Protein AF-A0A1D6MQG4-F1 (afdb_monomer)

Solvent-accessible surface area (backbone atoms only — not comparable to full-atom values): 6844 Å² total; per-residue (Å²): 130,86,58,78,70,62,53,57,69,69,66,47,75,76,77,56,95,82,63,64,70,87,74,54,88,81,82,81,77,82,77,71,82,79,61,91,80,64,80,46,52,72,58,50,50,52,54,46,65,74,42,63,97,51,94,69,81,71,84,83,71,88,52,53,68,60,53,53,51,51,51,52,50,52,57,67,65,35,89,83,40,86,60,55,86,73,52,54,67,74,58,52,51,51,53,52,56,52,68,73,73,112

pLDDT: mean 77.66, std 13.7, range [42.97, 95.5]

Mean predicted aligned error: 11.28 Å

Foldseek 3Di:
DPPPVVVVVVPPDPPPPPDDPVPDDDDDDPQQDDDPVPLCVVVSVVQCVVCPPPPDHDDDDPPSVVSVVVVVLCQQPPPPNPCVVVDDPVVVVVSVVVVVVD

Sequence (102 aa):
MASKKYKIAYSKKRSRWAENIFKWEHTIQTGVPIDLREFNTSYLVLQAMAMWGNDRQMKFVGDAKIVRRNFVIDLLSYEDNSCRYAIPANIQQRLIDIAKKD

Organism: Zea mays (NCBI:txid4577)

Radius of gyration: 18.56 Å; Cα contacts (8 Å, |Δi|>4): 27; chains: 1; bounding box: 38×36×48 Å

Secondary structure (DSSP, 8-state):
---HHHHHHHHS----TT--GGGS---PPTT----TTSSSHHHHHHHHHHTTT--PPP-----HHHHHHHHHHHHHH-TT-TTGGGS-HHHHHHHHHHHTT-

Structure (mmCIF, N/CA/C/O backbone):
data_AF-A0A1D6MQG4-F1
#
_entry.id   AF-A0A1D6MQG4-F1
#
loop_
_atom_site.group_PDB
_atom_site.id
_atom_site.type_symbol
_atom_site.label_atom_id
_atom_site.label_alt_id
_atom_site.label_comp_id
_atom_site.label_asym_id
_atom_site.label_entity_id
_atom_site.label_seq_id
_atom_site.pdbx_PDB_ins_code
_atom_site.Cartn_x
_atom_site.Cartn_y
_atom_site.Cartn_z
_atom_site.occupancy
_atom_site.B_iso_or_equiv
_atom_site.auth_seq_id
_atom_site.auth_comp_id
_atom_site.auth_asym_id
_atom_site.auth_atom_id
_atom_site.pdbx_PDB_model_num
ATOM 1 N N . MET A 1 1 ? -18.394 -12.657 -4.039 1.00 42.97 1 MET A N 1
ATOM 2 C CA . MET A 1 1 ? -18.365 -12.717 -5.521 1.00 42.97 1 MET A CA 1
ATOM 3 C C . MET A 1 1 ? -17.056 -12.107 -5.996 1.00 42.97 1 MET A C 1
ATOM 5 O O . MET A 1 1 ? -16.803 -10.958 -5.669 1.00 42.97 1 MET A O 1
ATOM 9 N N . ALA A 1 2 ? -16.201 -12.852 -6.702 1.00 45.97 2 ALA A N 1
ATOM 10 C CA . ALA A 1 2 ? -14.940 -12.299 -7.201 1.00 45.97 2 ALA A CA 1
ATOM 11 C C . ALA A 1 2 ? -15.219 -11.193 -8.236 1.00 45.97 2 ALA A C 1
ATOM 13 O O . ALA A 1 2 ? -15.938 -11.423 -9.211 1.00 45.97 2 ALA A O 1
ATOM 14 N N . SER A 1 3 ? -14.677 -9.994 -8.000 1.00 50.06 3 SER A N 1
ATOM 15 C CA . SER A 1 3 ? -14.819 -8.828 -8.881 1.00 50.06 3 SER A CA 1
ATOM 16 C C . SER A 1 3 ? -14.467 -9.170 -10.339 1.00 50.06 3 SER A C 1
ATOM 18 O O . SER A 1 3 ? -13.533 -9.927 -10.615 1.00 50.06 3 SER A O 1
ATOM 20 N N . LYS A 1 4 ? -15.219 -8.594 -11.288 1.00 48.00 4 LYS A N 1
ATOM 21 C CA . LYS A 1 4 ? -15.145 -8.824 -12.749 1.00 48.00 4 LYS A CA 1
ATOM 22 C C . LYS A 1 4 ? -13.715 -8.728 -13.312 1.00 48.00 4 LYS A C 1
ATOM 24 O O . LYS A 1 4 ? -13.401 -9.396 -14.293 1.00 48.00 4 LYS A O 1
ATOM 29 N N . LYS A 1 5 ? -12.844 -7.952 -12.657 1.00 49.25 5 LYS A N 1
ATOM 30 C CA . LYS A 1 5 ? -11.426 -7.777 -13.012 1.00 49.25 5 LYS A CA 1
ATOM 31 C C . LYS A 1 5 ? -10.593 -9.049 -12.797 1.00 49.25 5 LYS A C 1
ATOM 33 O O . LYS A 1 5 ? -9.775 -9.383 -13.648 1.00 49.25 5 LYS A O 1
ATOM 38 N N . TYR A 1 6 ? -10.857 -9.813 -11.735 1.00 45.66 6 TYR A N 1
ATOM 39 C CA . TYR A 1 6 ? -10.122 -11.050 -11.433 1.00 45.66 6 TYR A CA 1
ATOM 40 C C . TYR A 1 6 ? -10.409 -12.170 -12.444 1.00 45.66 6 TYR A C 1
ATOM 42 O O . TYR A 1 6 ? -9.525 -12.962 -12.768 1.00 45.66 6 TYR A O 1
ATOM 50 N N . LYS A 1 7 ? -11.627 -12.208 -13.007 1.00 47.97 7 LYS A N 1
ATOM 51 C CA . LYS A 1 7 ? -12.004 -13.186 -14.042 1.00 47.97 7 LYS A CA 1
ATOM 52 C C . LYS A 1 7 ? -11.229 -13.005 -15.349 1.00 47.97 7 LYS A C 1
ATOM 54 O O . LYS A 1 7 ? -10.955 -14.004 -15.998 1.00 47.97 7 LYS A O 1
ATOM 59 N N . ILE A 1 8 ? -10.857 -11.775 -15.715 1.00 53.22 8 ILE A N 1
ATOM 60 C CA . ILE A 1 8 ? -10.137 -11.485 -16.969 1.00 53.22 8 ILE A CA 1
ATOM 61 C C . ILE A 1 8 ? -8.707 -12.040 -16.926 1.00 53.22 8 ILE A C 1
ATOM 63 O O . ILE A 1 8 ? -8.222 -12.566 -17.925 1.00 53.22 8 ILE A O 1
ATOM 67 N N . ALA A 1 9 ? -8.040 -11.970 -15.771 1.00 52.22 9 ALA A N 1
AT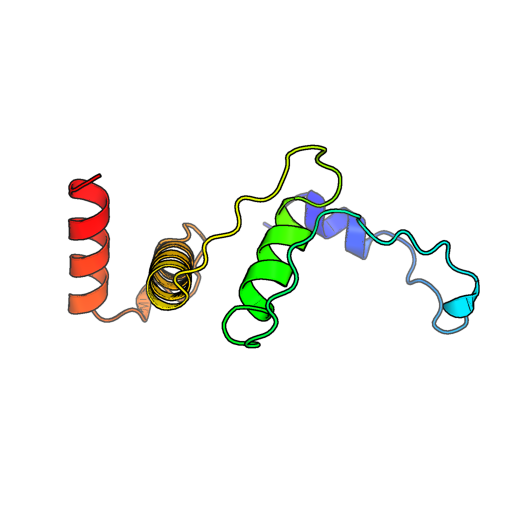OM 68 C CA . ALA A 1 9 ? -6.704 -12.541 -15.604 1.00 52.22 9 ALA A CA 1
ATOM 69 C C . ALA A 1 9 ? -6.723 -14.078 -15.686 1.00 52.22 9 ALA A C 1
ATOM 71 O O . ALA A 1 9 ? -5.846 -14.672 -16.303 1.00 52.22 9 ALA A O 1
ATOM 72 N N . TYR A 1 10 ? -7.756 -14.713 -15.123 1.00 49.47 10 TYR A N 1
ATOM 73 C CA . TYR A 1 10 ? -7.920 -16.171 -15.138 1.00 49.47 10 TYR A CA 1
ATOM 74 C C . TYR A 1 10 ? -8.455 -16.736 -16.466 1.00 49.47 10 TYR A C 1
ATOM 76 O O . TYR A 1 10 ? -8.220 -17.907 -16.759 1.00 49.47 10 TYR A O 1
ATOM 84 N N . SER A 1 11 ? -9.198 -15.947 -17.253 1.00 53.31 11 SER A N 1
ATOM 85 C CA . SER A 1 11 ? -9.800 -16.388 -18.522 1.00 53.31 11 SER A CA 1
ATOM 86 C C . SER A 1 11 ? -8.896 -16.205 -19.740 1.00 53.31 11 SER A C 1
ATOM 88 O O . SER A 1 11 ? -9.185 -16.765 -20.802 1.00 53.31 11 SER A O 1
ATOM 90 N N . LYS A 1 12 ? -7.786 -15.465 -19.615 1.00 57.50 12 LYS A N 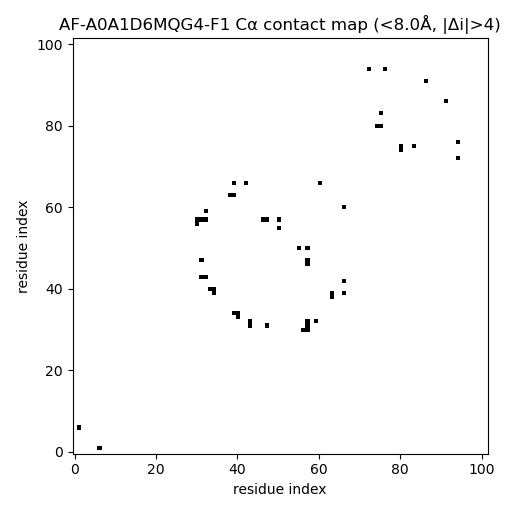1
ATOM 91 C CA . LYS A 1 12 ? -6.712 -15.539 -20.607 1.00 57.50 12 LYS A CA 1
ATOM 92 C C . LYS A 1 12 ? -6.141 -16.953 -20.541 1.00 57.50 12 LYS A C 1
ATOM 94 O O . LYS A 1 12 ? -5.709 -17.389 -19.477 1.00 57.50 12 LYS A O 1
ATOM 99 N N . LYS A 1 13 ? -6.199 -17.687 -21.665 1.00 54.69 13 LYS A N 1
ATOM 100 C CA . LYS A 1 13 ? -5.533 -18.991 -21.839 1.00 54.69 13 LYS A CA 1
ATOM 101 C C . LYS A 1 13 ? -4.193 -18.921 -21.115 1.00 54.69 13 LYS A C 1
ATOM 103 O O . LYS A 1 13 ? -3.431 -18.014 -21.432 1.00 54.69 13 LYS A O 1
ATOM 108 N N . ARG A 1 14 ? -3.950 -19.822 -20.148 1.00 54.59 14 ARG A N 1
ATOM 109 C CA . ARG A 1 14 ? -2.652 -19.961 -19.467 1.00 54.59 14 ARG A CA 1
ATOM 110 C C . ARG A 1 14 ? -1.565 -19.738 -20.512 1.00 54.59 14 ARG A C 1
ATOM 112 O O . ARG A 1 14 ? -1.461 -20.568 -21.420 1.00 54.59 14 ARG A O 1
ATOM 119 N N . SER A 1 15 ? -0.824 -18.634 -20.402 1.00 56.38 15 SER A N 1
ATOM 120 C CA . SER A 1 15 ? 0.423 -18.455 -21.135 1.00 56.38 15 SER A CA 1
ATOM 121 C C . SER A 1 15 ? 1.177 -19.761 -20.971 1.00 56.38 15 SER A C 1
ATOM 123 O O . SER A 1 15 ? 1.367 -20.233 -19.842 1.00 56.38 15 SER A O 1
ATOM 125 N N . ARG A 1 16 ? 1.420 -20.467 -22.076 1.00 56.91 16 ARG A N 1
ATOM 126 C CA . ARG A 1 16 ? 2.035 -21.792 -21.970 1.00 56.91 16 ARG A CA 1
ATOM 127 C C . ARG A 1 16 ? 3.404 -21.549 -21.339 1.00 56.91 16 ARG A C 1
ATOM 129 O O . ARG A 1 16 ? 4.107 -20.647 -21.771 1.00 56.91 16 ARG A O 1
ATOM 136 N N . TRP A 1 17 ? 3.809 -22.370 -20.371 1.00 56.84 17 TRP A N 1
ATOM 137 C CA . TRP A 1 17 ? 5.142 -22.325 -19.742 1.00 56.84 17 TRP A CA 1
ATOM 138 C C . TRP A 1 17 ? 6.325 -22.370 -20.745 1.00 56.84 17 TRP A C 1
ATOM 140 O O . TRP A 1 17 ? 7.470 -22.225 -20.346 1.00 56.84 17 TRP A O 1
ATOM 150 N N . ALA A 1 18 ? 6.053 -22.568 -22.040 1.00 63.62 18 ALA A N 1
ATOM 151 C CA . ALA A 1 18 ? 6.998 -22.527 -23.152 1.00 63.62 18 ALA A CA 1
ATOM 152 C C . ALA A 1 18 ? 7.168 -21.134 -23.802 1.00 63.62 18 ALA A C 1
ATOM 154 O O . ALA A 1 18 ? 7.869 -21.012 -24.808 1.00 63.62 18 ALA A O 1
ATOM 155 N N . GLU A 1 19 ? 6.513 -20.086 -23.299 1.00 70.31 19 GLU A N 1
ATOM 156 C CA . GLU A 1 19 ? 6.724 -18.724 -23.793 1.00 70.31 19 GLU A CA 1
ATOM 157 C C . GLU A 1 19 ? 8.093 -18.204 -23.346 1.00 70.31 19 GLU A C 1
ATOM 159 O O . GLU A 1 19 ? 8.420 -18.164 -22.162 1.00 70.31 19 GLU A O 1
ATOM 164 N N . ASN A 1 20 ? 8.914 -17.809 -24.318 1.00 77.31 20 ASN A N 1
ATOM 165 C CA . ASN A 1 20 ? 10.214 -17.221 -24.042 1.00 77.31 20 ASN A CA 1
ATOM 166 C C . ASN A 1 20 ? 10.018 -15.788 -23.523 1.00 77.31 20 ASN A C 1
ATOM 168 O O . ASN A 1 20 ? 9.831 -14.863 -24.314 1.00 77.31 20 ASN A O 1
ATOM 172 N N . ILE A 1 21 ? 10.093 -15.624 -22.203 1.00 74.88 21 ILE A N 1
ATOM 173 C CA . ILE A 1 21 ? 9.971 -14.334 -21.509 1.00 74.88 21 ILE A CA 1
ATOM 174 C C . ILE A 1 21 ? 10.996 -13.295 -21.987 1.00 74.88 21 ILE A C 1
ATOM 176 O O . ILE A 1 21 ? 10.709 -12.104 -21.971 1.00 74.88 21 ILE A O 1
ATOM 180 N N . PHE A 1 22 ? 12.154 -13.718 -22.511 1.00 75.19 22 PHE A N 1
ATOM 181 C CA . PHE A 1 22 ? 13.148 -12.801 -23.079 1.00 75.19 22 PHE A CA 1
ATOM 182 C C . PHE A 1 22 ? 12.686 -12.155 -24.393 1.00 75.19 22 PHE A C 1
ATOM 184 O O . PHE A 1 22 ? 13.283 -11.178 -24.831 1.00 75.19 22 PHE A O 1
ATOM 191 N N . LYS A 1 23 ? 11.634 -12.683 -25.033 1.00 82.94 23 LYS A N 1
ATOM 192 C CA . LYS A 1 23 ? 11.024 -12.091 -26.235 1.00 82.94 23 LYS A CA 1
ATOM 193 C C . LYS A 1 23 ? 9.901 -11.103 -25.915 1.00 82.94 23 LYS A C 1
ATOM 195 O O . LYS A 1 23 ? 9.297 -10.575 -26.845 1.00 82.94 23 LYS A O 1
ATOM 200 N N . TRP A 1 24 ? 9.566 -10.900 -24.642 1.00 84.25 24 TRP A N 1
ATOM 201 C CA . TRP A 1 24 ? 8.537 -9.938 -24.265 1.00 84.25 24 TRP A CA 1
ATOM 202 C C . TRP A 1 24 ? 9.056 -8.513 -24.441 1.00 84.25 24 TRP A C 1
ATOM 204 O O . TRP A 1 24 ?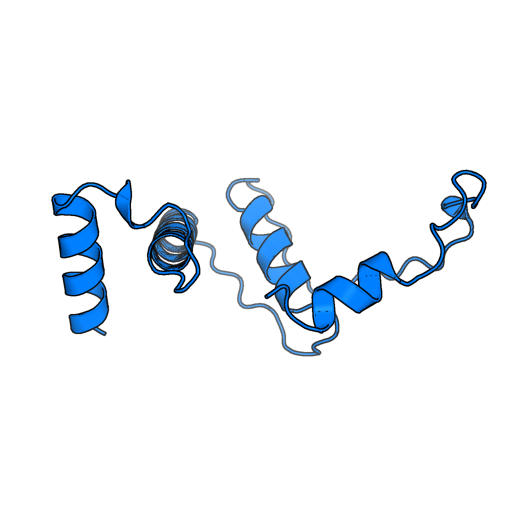 10.243 -8.234 -24.267 1.00 84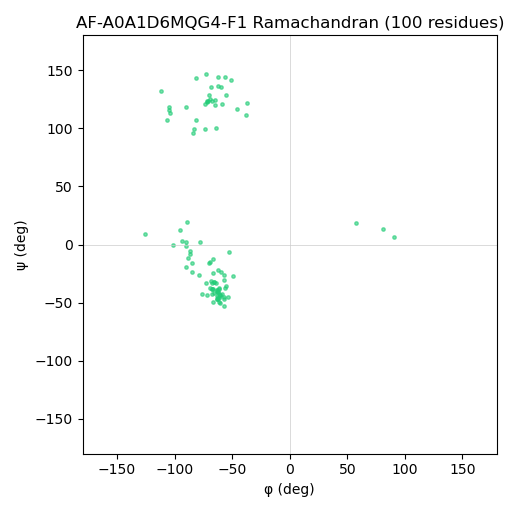.25 24 TRP A O 1
ATOM 214 N N . GLU A 1 25 ? 8.158 -7.605 -24.802 1.00 85.81 25 GLU A N 1
ATOM 215 C CA . GLU A 1 25 ? 8.466 -6.183 -24.777 1.00 85.81 25 GLU A CA 1
ATOM 216 C C . GLU A 1 25 ? 8.595 -5.742 -23.316 1.00 85.81 25 GLU A C 1
ATOM 218 O O . GLU A 1 25 ? 7.706 -5.984 -22.497 1.00 85.81 25 GLU A O 1
ATOM 223 N N . HIS A 1 26 ? 9.729 -5.132 -22.979 1.00 80.19 26 HIS A N 1
ATOM 224 C CA . HIS A 1 26 ? 10.003 -4.653 -21.633 1.00 80.19 26 HIS A CA 1
ATOM 225 C C . HIS A 1 26 ? 9.859 -3.138 -21.615 1.00 80.19 26 HIS A C 1
ATOM 227 O O . HIS A 1 26 ? 10.637 -2.422 -22.242 1.00 80.19 26 HIS A O 1
ATOM 233 N N . THR A 1 27 ? 8.883 -2.645 -20.860 1.00 82.06 27 THR A N 1
ATOM 234 C CA . THR A 1 27 ? 8.733 -1.214 -20.601 1.00 82.06 27 THR A CA 1
ATOM 235 C C . THR A 1 27 ? 9.213 -0.919 -19.188 1.00 82.06 27 THR A C 1
ATOM 237 O O . THR A 1 27 ? 8.603 -1.355 -18.212 1.00 82.06 27 THR A O 1
ATOM 240 N N . ILE A 1 28 ? 10.311 -0.172 -19.069 1.00 79.75 28 ILE A N 1
ATOM 241 C CA . ILE A 1 28 ? 10.778 0.351 -17.782 1.00 79.75 28 ILE A CA 1
ATOM 242 C C . ILE A 1 28 ? 10.120 1.711 -17.581 1.00 79.75 28 ILE A C 1
ATOM 244 O O . ILE A 1 28 ? 10.338 2.629 -18.370 1.00 79.75 28 ILE A O 1
ATOM 248 N N . GLN A 1 29 ? 9.313 1.850 -16.529 1.00 75.94 29 GLN A N 1
ATOM 249 C CA . GLN A 1 29 ? 8.749 3.151 -16.187 1.00 75.94 29 GLN A CA 1
ATOM 250 C C . GLN A 1 29 ? 9.851 4.102 -15.716 1.00 75.94 29 GLN A C 1
ATOM 252 O O . GLN A 1 29 ? 10.571 3.833 -14.754 1.00 75.94 29 GLN A O 1
ATOM 257 N N . THR A 1 30 ? 9.956 5.242 -16.388 1.00 76.56 30 THR A N 1
ATOM 258 C CA . THR A 1 30 ? 10.820 6.349 -15.983 1.00 76.56 30 THR A CA 1
ATOM 259 C C . THR A 1 30 ? 10.139 7.179 -14.897 1.00 76.56 30 THR A C 1
ATOM 261 O O . THR A 1 30 ? 8.932 7.397 -14.955 1.00 76.56 30 THR A O 1
ATOM 264 N N . GLY A 1 31 ? 10.903 7.687 -13.928 1.00 77.88 31 GLY A N 1
ATOM 265 C CA . GLY A 1 31 ? 10.371 8.556 -12.867 1.00 77.88 31 GLY A CA 1
ATOM 266 C C . GLY A 1 31 ? 9.899 7.831 -11.604 1.00 77.88 31 GLY A C 1
ATOM 267 O O . GLY A 1 31 ? 9.372 8.480 -10.701 1.00 77.88 31 GLY A O 1
ATOM 268 N N . VAL A 1 32 ? 10.119 6.515 -11.500 1.00 80.00 32 VAL A N 1
ATOM 269 C CA . VAL A 1 32 ? 10.006 5.803 -10.219 1.00 80.00 32 VAL A CA 1
ATOM 270 C C . VAL A 1 32 ? 11.198 6.208 -9.337 1.00 80.00 32 VAL A C 1
ATOM 272 O O . VAL A 1 32 ? 12.342 6.054 -9.771 1.00 80.00 32 VAL A O 1
ATOM 275 N N . PRO A 1 33 ? 10.973 6.740 -8.121 1.00 79.44 33 PRO A N 1
ATOM 276 C CA . PRO A 1 33 ? 12.058 7.110 -7.220 1.00 79.44 33 PRO A CA 1
ATOM 277 C C . PRO A 1 33 ? 12.895 5.890 -6.829 1.00 79.44 33 PRO A C 1
ATOM 279 O O . PRO A 1 33 ? 12.350 4.812 -6.599 1.00 79.44 33 PRO A O 1
ATOM 282 N N . ILE A 1 34 ? 14.207 6.075 -6.683 1.00 80.69 34 ILE A N 1
ATOM 283 C CA . ILE A 1 34 ? 15.113 5.044 -6.165 1.00 80.69 34 ILE A CA 1
ATOM 284 C C . ILE A 1 34 ? 15.474 5.412 -4.728 1.00 80.69 34 ILE A C 1
ATOM 286 O O . ILE A 1 34 ? 16.065 6.463 -4.477 1.00 80.69 34 ILE A O 1
ATOM 290 N N . ASP A 1 35 ? 15.121 4.546 -3.780 1.00 79.06 35 ASP A N 1
ATOM 291 C CA . ASP A 1 35 ? 15.563 4.689 -2.395 1.00 79.06 35 ASP A CA 1
ATOM 292 C C . ASP A 1 35 ? 16.961 4.088 -2.217 1.00 79.06 35 ASP A C 1
ATOM 294 O O . ASP A 1 35 ? 17.117 2.883 -2.039 1.00 79.06 35 ASP A O 1
ATOM 298 N N . LEU A 1 36 ? 17.980 4.948 -2.224 1.00 79.06 36 LEU A N 1
ATOM 299 C CA . LEU A 1 36 ? 19.381 4.555 -2.024 1.00 79.06 36 LEU A CA 1
ATOM 300 C C . LEU A 1 36 ? 19.681 4.033 -0.610 1.00 79.06 36 LEU A C 1
ATOM 302 O O . LEU A 1 36 ? 20.768 3.517 -0.371 1.00 79.06 36 LEU A O 1
ATOM 306 N N . ARG A 1 37 ? 18.760 4.212 0.345 1.00 79.56 37 ARG A N 1
ATOM 307 C CA . ARG A 1 37 ? 18.905 3.722 1.722 1.00 79.56 37 ARG A CA 1
ATOM 308 C C . ARG A 1 37 ? 18.118 2.437 1.981 1.00 79.56 37 ARG A C 1
ATOM 310 O O . ARG A 1 37 ? 18.155 1.940 3.102 1.00 79.56 37 ARG A O 1
ATOM 317 N N . GLU A 1 38 ? 17.404 1.935 0.972 1.00 74.75 38 GLU A N 1
ATOM 318 C CA . GLU A 1 38 ? 16.667 0.663 0.980 1.00 74.75 38 GLU A CA 1
ATOM 319 C C . GLU A 1 38 ? 15.595 0.516 2.081 1.00 74.75 38 GLU A C 1
ATOM 321 O O . GLU A 1 38 ? 15.132 -0.587 2.375 1.00 74.75 38 GLU A O 1
ATOM 326 N N . PHE A 1 39 ? 15.134 1.609 2.693 1.00 73.69 39 PHE A N 1
ATOM 327 C CA . PHE A 1 39 ? 14.152 1.550 3.781 1.00 73.69 39 PHE A CA 1
ATOM 328 C C . PHE A 1 39 ? 12.701 1.485 3.296 1.00 73.69 39 PHE A C 1
ATOM 330 O O . PHE A 1 39 ? 11.828 1.033 4.046 1.00 73.69 39 PHE A O 1
ATOM 337 N N . ASN A 1 40 ? 12.440 1.956 2.075 1.00 77.12 40 ASN A N 1
ATOM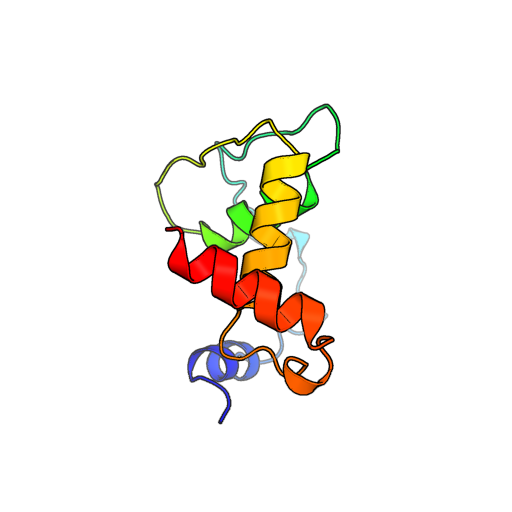 338 C CA . ASN A 1 40 ? 11.106 2.172 1.515 1.00 77.12 40 ASN A CA 1
ATOM 339 C C . ASN A 1 40 ? 10.890 1.469 0.167 1.00 77.12 40 A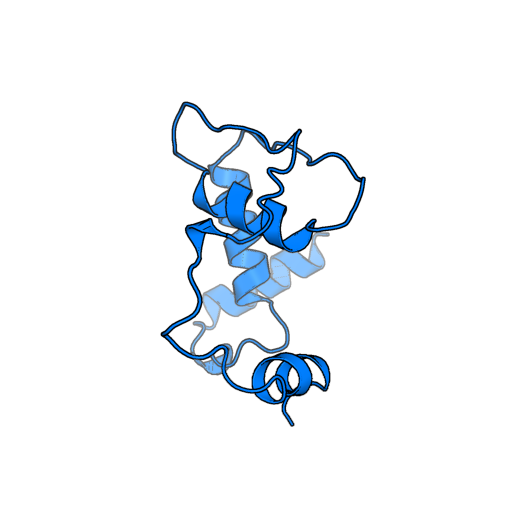SN A C 1
ATOM 341 O O . ASN A 1 40 ? 9.860 1.689 -0.470 1.00 77.12 40 ASN A O 1
ATOM 345 N N . THR A 1 41 ? 11.819 0.614 -0.272 1.00 81.50 41 THR A N 1
ATOM 346 C CA . THR A 1 41 ? 11.771 -0.041 -1.591 1.00 81.50 41 THR A CA 1
ATOM 347 C C . THR A 1 41 ? 10.448 -0.769 -1.838 1.00 81.50 41 THR A C 1
ATOM 349 O O . THR A 1 41 ? 9.834 -0.593 -2.886 1.00 81.50 41 THR A O 1
ATOM 352 N N . SER A 1 42 ? 9.950 -1.528 -0.856 1.00 81.06 42 SER A N 1
ATOM 353 C CA . SER A 1 42 ? 8.675 -2.251 -0.974 1.00 81.06 42 SER A CA 1
ATOM 354 C C . SER A 1 42 ? 7.474 -1.318 -1.154 1.00 81.06 42 SER A C 1
ATOM 356 O O . SER A 1 42 ? 6.587 -1.600 -1.957 1.00 81.06 42 SER A O 1
ATOM 358 N N . TYR A 1 43 ? 7.460 -0.181 -0.458 1.00 81.12 43 TYR A N 1
ATOM 359 C CA . TYR A 1 43 ? 6.414 0.825 -0.611 1.00 81.12 43 TYR A CA 1
ATOM 360 C C . TYR A 1 43 ? 6.472 1.499 -1.985 1.00 81.12 43 TYR A C 1
ATOM 362 O O . TYR A 1 43 ? 5.434 1.662 -2.623 1.00 81.12 43 TYR A O 1
ATOM 370 N N . LEU A 1 44 ? 7.669 1.838 -2.474 1.00 80.88 44 LEU A N 1
ATOM 371 C CA . LEU A 1 44 ? 7.847 2.427 -3.805 1.00 80.88 44 LEU A CA 1
ATOM 372 C C . LEU A 1 44 ? 7.370 1.480 -4.909 1.00 80.88 44 LEU A C 1
ATOM 374 O O . LEU A 1 44 ? 6.718 1.923 -5.851 1.00 80.88 44 LEU A O 1
ATOM 378 N N . VAL A 1 45 ? 7.612 0.174 -4.761 1.00 85.00 45 VAL A N 1
ATOM 379 C CA . VAL A 1 45 ? 7.083 -0.845 -5.679 1.00 85.00 45 VAL A CA 1
ATOM 380 C C . VAL A 1 45 ? 5.553 -0.863 -5.661 1.00 85.00 45 VAL A C 1
ATOM 382 O O . VAL A 1 45 ? 4.933 -0.840 -6.722 1.00 85.00 45 VAL A O 1
ATOM 385 N N . LEU A 1 46 ? 4.925 -0.857 -4.481 1.00 84.56 46 LEU A N 1
ATOM 386 C CA . LEU A 1 46 ? 3.460 -0.824 -4.375 1.00 84.56 46 LEU A CA 1
ATOM 387 C C . LEU A 1 46 ? 2.872 0.461 -4.970 1.00 84.56 46 LEU A C 1
ATOM 389 O O . LEU A 1 46 ? 1.876 0.406 -5.693 1.00 84.56 46 LEU A O 1
ATOM 393 N N . GLN A 1 47 ? 3.512 1.606 -4.726 1.00 80.75 47 GLN A N 1
ATOM 394 C CA . GLN A 1 47 ? 3.125 2.878 -5.327 1.00 80.75 47 GLN A CA 1
ATOM 395 C C . GLN A 1 47 ? 3.275 2.833 -6.859 1.00 80.75 47 GLN A C 1
ATOM 397 O O . GLN A 1 47 ? 2.395 3.322 -7.563 1.00 80.75 47 GLN A O 1
ATOM 402 N N . ALA A 1 48 ? 4.329 2.195 -7.386 1.00 83.31 48 ALA A N 1
ATOM 403 C CA . ALA A 1 48 ? 4.551 1.993 -8.827 1.00 83.31 48 ALA A CA 1
ATOM 404 C C . ALA A 1 48 ? 3.473 1.149 -9.467 1.00 83.31 48 ALA A C 1
ATOM 406 O O . ALA A 1 48 ? 2.902 1.540 -10.481 1.00 83.31 48 ALA A O 1
ATOM 407 N N . MET A 1 49 ? 3.137 0.034 -8.833 1.00 86.56 49 MET A N 1
ATOM 408 C CA . MET A 1 49 ? 2.069 -0.834 -9.304 1.00 86.56 49 MET A CA 1
ATOM 409 C C . MET A 1 49 ? 0.714 -0.118 -9.292 1.00 86.56 49 MET A C 1
ATOM 411 O O . MET A 1 49 ? -0.046 -0.244 -10.249 1.00 86.56 49 MET A O 1
ATOM 415 N N . ALA A 1 50 ? 0.421 0.668 -8.252 1.00 82.19 50 ALA A N 1
ATOM 416 C CA . ALA A 1 50 ? -0.823 1.434 -8.162 1.00 82.19 50 ALA A CA 1
ATOM 417 C C . ALA A 1 50 ? -0.927 2.538 -9.231 1.00 82.19 50 ALA A C 1
ATOM 419 O O . ALA A 1 50 ? -2.023 2.849 -9.696 1.00 82.19 50 ALA A O 1
ATOM 420 N N . MET A 1 51 ? 0.207 3.116 -9.627 1.00 81.94 51 MET A N 1
ATOM 421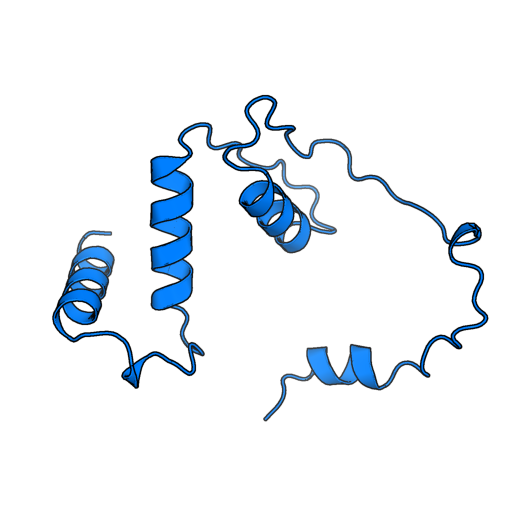 C CA . MET A 1 51 ? 0.296 4.183 -10.629 1.00 81.94 51 MET A CA 1
ATOM 422 C C . MET A 1 51 ? 0.559 3.655 -12.046 1.00 81.94 51 MET A C 1
ATOM 424 O O . MET A 1 51 ? 0.707 4.448 -12.975 1.00 81.94 51 MET A O 1
ATOM 428 N N . TRP A 1 52 ? 0.623 2.336 -12.240 1.00 83.50 52 TRP A N 1
ATOM 429 C CA . TRP A 1 52 ? 0.974 1.741 -13.525 1.00 83.50 52 TRP A CA 1
ATOM 430 C C . TRP A 1 52 ? -0.005 2.171 -14.630 1.00 83.50 52 TRP A C 1
ATOM 432 O O . TRP A 1 52 ? -1.207 1.922 -14.541 1.00 83.50 52 TRP A O 1
ATOM 442 N N . GLY A 1 53 ? 0.514 2.814 -15.681 1.00 76.81 53 GLY A N 1
ATOM 443 C CA . GLY A 1 53 ? -0.291 3.377 -16.775 1.00 76.81 53 GLY A CA 1
ATOM 444 C C . GLY A 1 53 ? -0.927 4.746 -16.488 1.00 76.81 53 GLY A C 1
ATOM 445 O O . GLY A 1 53 ? -1.816 5.156 -17.229 1.00 76.81 53 GLY A O 1
ATOM 446 N N . ASN A 1 54 ? -0.504 5.442 -15.428 1.00 78.06 54 ASN A N 1
ATOM 447 C CA . ASN A 1 54 ? -0.885 6.823 -15.128 1.00 78.06 54 ASN A CA 1
ATOM 448 C C . ASN A 1 54 ? 0.326 7.758 -15.290 1.00 78.06 54 ASN A C 1
ATOM 450 O O . ASN A 1 54 ? 1.380 7.499 -14.716 1.00 78.06 54 ASN A O 1
ATOM 454 N N . ASP A 1 55 ? 0.155 8.878 -15.994 1.00 72.31 55 ASP A N 1
ATOM 455 C CA . ASP A 1 55 ? 1.226 9.856 -16.264 1.00 72.31 55 ASP A CA 1
ATOM 456 C C . ASP A 1 55 ? 1.538 10.779 -15.071 1.00 72.31 55 ASP A C 1
ATOM 458 O O . ASP A 1 55 ? 2.358 11.697 -15.150 1.00 72.31 55 ASP A O 1
ATOM 462 N N . ARG A 1 56 ? 0.861 10.580 -13.938 1.00 74.25 56 ARG A N 1
ATOM 463 C CA . ARG A 1 56 ? 1.090 11.368 -12.726 1.00 74.25 56 ARG A CA 1
ATOM 464 C C . ARG A 1 56 ? 2.441 11.027 -12.097 1.00 74.25 56 ARG A C 1
ATOM 466 O O . ARG A 1 56 ? 2.713 9.877 -11.763 1.00 74.25 56 ARG A O 1
ATOM 473 N N . GLN A 1 57 ? 3.234 12.065 -11.827 1.00 71.38 57 GLN A N 1
ATOM 474 C CA . GLN A 1 57 ? 4.478 11.936 -11.070 1.00 71.38 57 GLN A CA 1
ATOM 475 C C . GLN A 1 57 ? 4.222 11.371 -9.668 1.00 71.38 57 GLN A C 1
ATOM 477 O O . GLN A 1 57 ? 3.309 11.804 -8.955 1.00 71.38 57 GLN A O 1
ATOM 482 N N . MET A 1 58 ? 5.062 10.423 -9.256 1.00 73.12 58 MET A N 1
ATOM 483 C CA . MET A 1 58 ? 5.036 9.906 -7.896 1.00 73.12 58 MET A CA 1
ATOM 484 C C . MET A 1 58 ? 5.491 10.944 -6.887 1.00 73.12 58 MET A C 1
ATOM 486 O O . MET A 1 58 ? 6.539 11.570 -7.031 1.00 73.12 58 MET A O 1
ATOM 490 N N . LYS A 1 59 ? 4.746 11.035 -5.788 1.00 71.94 59 LYS A N 1
ATOM 491 C CA . LYS A 1 59 ? 5.195 11.760 -4.606 1.00 71.94 59 LYS A CA 1
ATOM 492 C C . LYS A 1 59 ? 6.127 10.862 -3.803 1.00 71.94 59 LYS A C 1
ATOM 494 O O . LYS A 1 59 ? 5.669 9.923 -3.150 1.00 71.94 59 LYS A O 1
ATOM 499 N N . PHE A 1 60 ? 7.419 11.172 -3.842 1.00 72.12 60 PHE A N 1
ATOM 500 C CA . PHE A 1 60 ? 8.397 10.568 -2.948 1.00 72.12 60 PHE A CA 1
ATOM 501 C C . PHE A 1 60 ? 8.230 11.143 -1.538 1.00 72.12 60 PHE A C 1
ATOM 503 O O . PHE A 1 60 ? 8.348 12.351 -1.331 1.00 72.12 60 PHE A O 1
ATOM 510 N N . VAL A 1 61 ? 7.961 10.276 -0.563 1.00 72.81 61 VAL A N 1
ATOM 511 C CA . VAL A 1 61 ? 7.940 10.636 0.858 1.00 72.81 61 VAL A CA 1
ATOM 512 C C . VAL A 1 61 ? 9.190 10.038 1.491 1.00 72.81 61 VAL A C 1
ATOM 514 O O . VAL A 1 61 ? 9.283 8.826 1.668 1.00 72.81 61 VAL A O 1
ATOM 517 N N . GLY A 1 62 ? 10.165 10.888 1.817 1.00 72.81 62 GLY A N 1
ATOM 518 C CA . GLY A 1 62 ? 11.442 10.445 2.390 1.00 72.81 62 GLY A CA 1
ATOM 519 C C . GLY A 1 62 ? 11.342 9.925 3.829 1.00 72.81 62 GLY A C 1
ATOM 520 O O . GLY A 1 62 ? 12.249 9.239 4.298 1.00 72.81 62 GLY A O 1
ATOM 521 N N . ASP A 1 63 ? 10.246 10.213 4.539 1.00 83.31 63 ASP A N 1
ATOM 522 C CA . ASP A 1 63 ? 10.043 9.728 5.903 1.00 83.31 63 ASP A CA 1
ATOM 523 C C . ASP A 1 63 ? 9.454 8.311 5.913 1.00 83.31 63 ASP A C 1
ATOM 525 O O . ASP A 1 63 ? 8.239 8.091 5.872 1.00 83.31 63 ASP A O 1
ATOM 529 N N . ALA A 1 64 ? 10.353 7.338 6.038 1.00 79.19 64 ALA A N 1
ATOM 530 C CA . ALA A 1 64 ? 10.020 5.923 6.125 1.00 79.19 64 ALA A CA 1
ATOM 531 C C . ALA A 1 64 ? 9.060 5.577 7.279 1.00 79.19 64 ALA A C 1
ATOM 533 O O . ALA A 1 64 ? 8.284 4.623 7.182 1.00 79.19 64 ALA A O 1
ATOM 534 N N . LYS A 1 65 ? 9.099 6.318 8.396 1.00 84.94 65 LYS A N 1
ATOM 535 C CA . LYS A 1 65 ? 8.208 6.059 9.538 1.00 84.94 65 LYS A CA 1
ATOM 536 C C . LYS A 1 65 ? 6.782 6.477 9.208 1.00 84.94 65 LYS A C 1
ATOM 538 O O . LYS A 1 65 ? 5.859 5.719 9.504 1.00 84.94 65 LYS A O 1
ATOM 543 N N . ILE A 1 66 ? 6.612 7.641 8.583 1.00 84.81 66 ILE A N 1
ATOM 544 C CA . ILE A 1 66 ? 5.297 8.132 8.148 1.00 84.81 66 ILE A CA 1
ATOM 545 C C . ILE A 1 66 ? 4.710 7.189 7.099 1.00 84.81 66 ILE A C 1
ATOM 547 O O . ILE A 1 66 ? 3.572 6.750 7.243 1.00 84.81 66 ILE A O 1
ATOM 551 N N . VAL A 1 67 ? 5.510 6.805 6.103 1.00 83.12 67 VAL A N 1
ATOM 552 C CA . VAL A 1 67 ? 5.095 5.882 5.039 1.00 83.12 67 VAL A CA 1
ATOM 553 C C . VAL A 1 67 ? 4.600 4.552 5.607 1.00 83.12 67 VAL A C 1
ATOM 555 O O . VAL A 1 67 ? 3.478 4.138 5.318 1.00 83.12 67 VAL A O 1
ATOM 558 N N . ARG A 1 68 ? 5.395 3.899 6.465 1.00 83.62 68 ARG A N 1
ATOM 559 C CA . ARG A 1 68 ? 5.003 2.619 7.078 1.00 83.62 68 ARG A CA 1
ATOM 560 C C . ARG A 1 68 ? 3.756 2.750 7.940 1.00 83.62 68 ARG A C 1
ATOM 562 O O . ARG A 1 68 ? 2.902 1.868 7.906 1.00 83.62 68 ARG A O 1
ATOM 569 N N . ARG A 1 69 ? 3.643 3.837 8.708 1.00 87.56 69 ARG A N 1
ATOM 570 C CA . ARG A 1 69 ? 2.463 4.097 9.537 1.00 87.56 69 ARG A CA 1
ATOM 571 C C . ARG A 1 69 ? 1.208 4.213 8.676 1.00 87.56 69 ARG A C 1
ATOM 573 O O . ARG A 1 69 ? 0.232 3.534 8.977 1.00 87.56 69 ARG A O 1
ATOM 580 N N . ASN A 1 70 ? 1.246 5.036 7.632 1.00 86.00 70 ASN A N 1
ATOM 581 C CA . ASN A 1 70 ? 0.099 5.257 6.754 1.00 86.00 70 ASN A CA 1
ATOM 582 C C . ASN A 1 70 ? -0.289 3.965 6.032 1.00 86.00 70 ASN A C 1
ATOM 584 O O . ASN A 1 70 ? -1.447 3.577 6.073 1.00 86.00 70 ASN A O 1
ATOM 588 N N . PHE A 1 71 ? 0.695 3.226 5.511 1.00 86.06 71 PHE A N 1
ATOM 589 C CA . PHE A 1 71 ? 0.448 1.936 4.871 1.00 86.06 71 PHE A CA 1
ATOM 590 C C . PHE A 1 71 ? -0.259 0.936 5.798 1.00 86.06 71 PHE A C 1
ATOM 592 O O . PHE A 1 71 ? -1.211 0.278 5.391 1.00 86.06 71 PHE A O 1
ATOM 599 N N . VAL A 1 72 ? 0.181 0.819 7.056 1.00 89.00 72 VAL A N 1
ATOM 600 C CA . VAL A 1 72 ? -0.470 -0.077 8.026 1.00 89.00 72 VAL A CA 1
ATOM 601 C C . VAL A 1 72 ? -1.883 0.403 8.361 1.00 89.00 72 VAL A C 1
ATOM 603 O O . VAL A 1 72 ? -2.778 -0.428 8.494 1.00 89.00 72 VAL A O 1
ATOM 606 N N . ILE A 1 73 ? -2.107 1.715 8.479 1.00 90.69 73 ILE A N 1
ATOM 607 C CA . ILE A 1 73 ? -3.450 2.273 8.699 1.00 90.69 73 ILE A CA 1
ATOM 608 C C . ILE A 1 73 ? -4.369 1.917 7.529 1.00 90.69 73 ILE A C 1
ATOM 610 O O . ILE A 1 73 ? -5.451 1.381 7.774 1.00 90.69 73 ILE A O 1
ATOM 614 N N . ASP A 1 74 ? -3.926 2.143 6.292 1.00 88.75 74 ASP A N 1
ATOM 615 C CA . ASP A 1 74 ? -4.689 1.832 5.080 1.00 88.75 74 ASP A CA 1
ATOM 616 C C . ASP A 1 74 ? -4.993 0.332 4.989 1.00 88.75 74 ASP A C 1
ATOM 618 O O . ASP A 1 74 ? -6.131 -0.064 4.746 1.00 88.75 74 ASP A O 1
ATOM 622 N N . LEU A 1 75 ? -3.997 -0.518 5.261 1.00 88.88 75 LEU A N 1
ATOM 623 C CA . LEU A 1 75 ? -4.145 -1.973 5.233 1.00 88.88 75 LEU A CA 1
ATOM 624 C C . LEU A 1 75 ? -5.154 -2.471 6.275 1.00 88.88 75 LEU A C 1
ATOM 626 O O . LEU A 1 75 ? -5.995 -3.318 5.976 1.00 88.88 75 LEU A O 1
ATOM 630 N N . LEU A 1 76 ? -5.071 -1.965 7.508 1.00 92.31 76 LEU A N 1
ATOM 631 C CA . LEU A 1 76 ? -5.967 -2.381 8.586 1.00 92.31 76 LEU A CA 1
ATOM 632 C C . LEU A 1 76 ? -7.384 -1.832 8.403 1.00 92.31 76 LEU A C 1
ATOM 634 O O . LEU A 1 76 ? -8.342 -2.515 8.769 1.00 92.31 76 LEU A O 1
ATOM 638 N N . SER A 1 77 ? -7.509 -0.633 7.834 1.00 89.38 77 SER A N 1
ATOM 639 C CA . SER A 1 77 ? -8.790 0.044 7.600 1.00 89.38 77 SER A CA 1
ATOM 640 C C . SER A 1 77 ? -9.448 -0.354 6.279 1.00 89.38 77 SER A C 1
ATOM 642 O O . SER A 1 77 ? -10.579 0.060 6.029 1.00 89.38 77 SER A O 1
ATOM 644 N N . TYR A 1 78 ? -8.772 -1.151 5.444 1.00 90.38 78 TYR A N 1
ATOM 645 C CA . TYR A 1 78 ? -9.302 -1.612 4.168 1.00 90.38 78 TYR A CA 1
ATOM 646 C C . TYR A 1 78 ? -10.652 -2.312 4.362 1.00 90.38 78 TYR A C 1
ATOM 648 O O . TYR A 1 78 ? -10.799 -3.198 5.207 1.00 90.38 78 TYR A O 1
ATOM 656 N N . GLU A 1 79 ? -11.647 -1.893 3.584 1.00 87.75 79 GLU A N 1
ATOM 657 C CA . GLU A 1 79 ? -13.039 -2.315 3.755 1.00 87.75 79 GLU A CA 1
ATOM 658 C C . GLU A 1 79 ? -13.197 -3.837 3.650 1.00 87.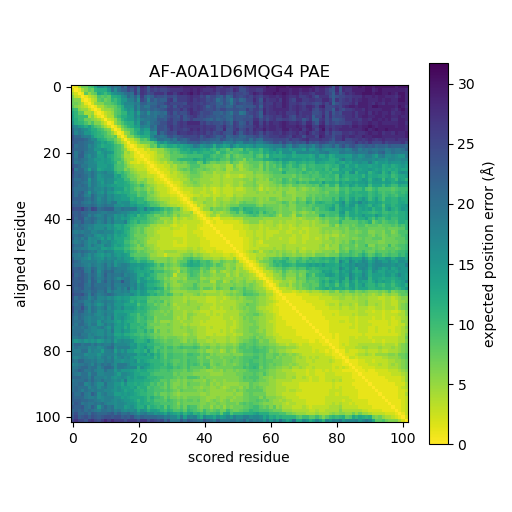75 79 GLU A C 1
ATOM 660 O O . GLU A 1 79 ? -13.839 -4.449 4.504 1.00 87.75 79 GLU A O 1
ATOM 665 N N . ASP A 1 80 ? -12.512 -4.454 2.681 1.00 89.56 80 ASP A N 1
ATOM 666 C CA . ASP A 1 80 ? -12.525 -5.903 2.455 1.00 89.56 80 ASP A CA 1
ATOM 667 C C . ASP A 1 80 ? -11.443 -6.650 3.256 1.00 89.56 80 ASP A C 1
ATOM 669 O O . ASP A 1 80 ? -11.065 -7.774 2.905 1.00 89.56 80 ASP A O 1
ATOM 673 N N . ASN A 1 81 ? -10.895 -6.053 4.318 1.00 89.25 81 ASN A N 1
ATOM 674 C CA . ASN A 1 81 ? -9.947 -6.748 5.180 1.00 89.25 81 ASN A CA 1
ATOM 675 C C . ASN A 1 81 ? -10.639 -7.933 5.874 1.00 89.25 81 ASN A C 1
ATOM 677 O O . ASN A 1 81 ? -11.320 -7.783 6.893 1.00 89.25 81 ASN A O 1
ATOM 681 N N . SER A 1 82 ? -10.414 -9.139 5.346 1.00 88.81 82 SER A N 1
ATOM 682 C CA . SER A 1 82 ? -11.007 -10.376 5.858 1.00 88.81 82 SER A CA 1
ATOM 683 C C . SER A 1 82 ? -10.637 -10.659 7.310 1.00 88.81 82 SER A C 1
ATOM 685 O O . SER A 1 82 ? -11.370 -11.362 7.991 1.00 88.81 82 SER A O 1
ATOM 687 N N . CYS A 1 83 ? -9.526 -10.109 7.800 1.00 88.00 83 CYS A N 1
ATOM 688 C CA . CYS A 1 83 ? -9.022 -10.328 9.151 1.00 88.00 83 CYS A CA 1
ATOM 689 C C . CYS A 1 83 ? -9.453 -9.232 10.137 1.00 88.00 83 CYS A C 1
ATOM 691 O O . CYS A 1 83 ? -8.925 -9.175 11.248 1.00 88.00 83 CYS A O 1
ATOM 693 N N . ARG A 1 84 ? -10.410 -8.363 9.779 1.00 87.31 84 ARG A N 1
ATOM 694 C CA . ARG A 1 84 ? -10.863 -7.254 10.638 1.00 87.31 84 ARG A CA 1
ATOM 695 C C . ARG A 1 84 ? -11.335 -7.715 12.021 1.00 87.31 84 ARG A C 1
ATOM 697 O O . ARG A 1 84 ? -11.062 -7.044 13.011 1.00 87.31 84 ARG A O 1
ATOM 704 N N . TYR A 1 85 ? -11.968 -8.886 12.101 1.00 87.88 85 TYR A N 1
ATOM 705 C CA . TYR A 1 85 ? -12.414 -9.488 13.364 1.00 87.88 85 TYR A CA 1
ATOM 706 C C . TYR A 1 85 ? -11.258 -9.903 14.288 1.00 87.88 85 TYR A C 1
ATOM 708 O O . TYR A 1 85 ? -11.447 -9.997 15.496 1.00 87.88 85 TYR A O 1
ATOM 716 N N . ALA A 1 86 ? -10.070 -10.157 13.732 1.00 93.56 86 ALA A N 1
ATOM 717 C CA . ALA A 1 86 ? -8.886 -10.554 14.487 1.00 93.56 86 ALA A CA 1
ATOM 718 C C . ALA A 1 86 ? -8.084 -9.349 15.005 1.00 93.56 86 ALA A C 1
ATOM 720 O O . ALA A 1 86 ? -7.145 -9.526 15.779 1.00 93.56 86 ALA A O 1
ATOM 721 N N . ILE A 1 87 ? -8.431 -8.123 14.591 1.00 93.00 87 ILE A N 1
ATOM 722 C CA . ILE A 1 87 ? -7.769 -6.906 15.065 1.00 93.00 87 ILE A CA 1
ATOM 723 C C . ILE A 1 87 ? -8.178 -6.667 16.527 1.00 93.00 87 ILE A C 1
ATOM 725 O O . ILE A 1 87 ? -9.373 -6.526 16.793 1.00 93.00 87 ILE A O 1
ATOM 729 N N . PRO A 1 88 ? -7.229 -6.561 17.476 1.00 95.50 88 PRO A N 1
ATOM 730 C CA . PRO A 1 88 ? -7.540 -6.273 18.874 1.00 95.50 88 PRO A CA 1
ATOM 731 C C . PRO A 1 88 ? -8.342 -4.975 19.053 1.00 95.50 88 PRO A C 1
ATOM 733 O O . PRO A 1 88 ? -8.096 -3.981 18.365 1.00 95.50 88 PRO A O 1
ATOM 736 N N . ALA A 1 89 ? -9.269 -4.953 20.016 1.00 94.69 89 ALA A N 1
ATOM 737 C CA . ALA A 1 89 ? -10.203 -3.839 20.219 1.00 94.69 89 ALA A CA 1
ATOM 738 C C . ALA A 1 89 ? -9.508 -2.479 20.431 1.00 94.69 89 ALA A C 1
ATOM 740 O O . ALA A 1 89 ? -9.952 -1.465 19.897 1.00 94.69 89 ALA A O 1
ATOM 741 N N . ASN A 1 90 ? -8.375 -2.448 21.141 1.00 95.12 90 ASN A N 1
ATOM 742 C CA . ASN A 1 90 ? -7.587 -1.228 21.346 1.00 95.12 90 ASN A CA 1
ATOM 743 C C . ASN A 1 90 ? -7.011 -0.664 20.034 1.00 95.12 90 ASN A C 1
ATOM 745 O O . ASN A 1 90 ? -6.883 0.550 19.884 1.00 95.12 90 ASN A O 1
ATOM 749 N N . ILE A 1 91 ? -6.672 -1.532 19.077 1.00 93.31 91 ILE A N 1
ATOM 750 C CA . ILE A 1 91 ? -6.207 -1.119 17.750 1.00 93.31 91 ILE A CA 1
ATOM 751 C C . ILE A 1 91 ? -7.385 -0.645 16.901 1.00 93.31 91 ILE A C 1
ATOM 753 O O . ILE A 1 91 ? -7.272 0.401 16.266 1.00 93.31 91 ILE A O 1
ATOM 757 N N . GLN A 1 92 ? -8.525 -1.344 16.936 1.00 91.56 92 GLN A N 1
ATOM 758 C CA . GLN A 1 92 ? -9.737 -0.900 16.236 1.00 91.56 92 GLN A CA 1
ATOM 759 C C . GLN A 1 92 ? -10.166 0.502 16.688 1.00 91.56 92 GLN A C 1
ATOM 761 O O . GLN A 1 92 ? -10.400 1.370 15.849 1.00 91.56 92 GLN A O 1
ATOM 766 N N . GLN A 1 93 ? -10.192 0.749 18.003 1.00 92.81 93 GLN A N 1
ATOM 767 C CA . GLN A 1 93 ? -10.534 2.060 18.552 1.00 92.81 93 GLN A CA 1
ATOM 768 C C . GLN A 1 93 ? -9.559 3.139 18.074 1.00 92.81 93 GLN A C 1
ATOM 770 O O . GLN A 1 93 ? -9.979 4.198 17.621 1.00 92.81 93 GLN A O 1
ATOM 775 N N . ARG A 1 94 ? -8.255 2.842 18.080 1.00 92.94 94 ARG A N 1
ATOM 776 C CA . ARG A 1 94 ? -7.238 3.778 17.597 1.00 92.94 94 ARG A CA 1
ATOM 777 C C . ARG A 1 94 ? -7.415 4.130 16.117 1.00 92.94 94 ARG A C 1
ATOM 779 O O . ARG A 1 94 ? -7.177 5.276 15.752 1.00 92.94 94 ARG A O 1
ATOM 786 N N . LEU A 1 95 ? -7.817 3.176 15.275 1.00 91.44 95 LEU A N 1
ATOM 787 C CA . LEU A 1 95 ? -8.118 3.436 13.861 1.00 91.44 95 LEU A CA 1
ATOM 788 C C . LEU A 1 95 ? -9.341 4.351 13.709 1.00 91.44 95 LEU A C 1
ATOM 790 O O . LEU A 1 95 ? -9.294 5.295 12.926 1.00 91.44 95 LEU A O 1
ATOM 794 N N . ILE A 1 96 ? -10.394 4.129 14.505 1.00 91.00 96 ILE A N 1
ATOM 795 C CA . ILE A 1 96 ? -11.582 5.000 14.541 1.00 91.00 96 ILE A CA 1
ATOM 796 C C . ILE A 1 96 ? -11.202 6.424 14.967 1.00 91.00 96 ILE A C 1
ATOM 798 O O . ILE A 1 96 ? -11.660 7.392 14.365 1.00 91.00 96 ILE A O 1
ATOM 802 N N . ASP A 1 97 ? -10.357 6.564 15.988 1.00 93.50 97 ASP A N 1
ATOM 803 C CA . ASP A 1 97 ? -9.933 7.872 16.495 1.00 93.50 97 ASP A CA 1
ATOM 804 C C . ASP A 1 97 ? -9.069 8.636 15.483 1.00 93.50 97 ASP A C 1
ATOM 806 O O . ASP A 1 97 ? -9.128 9.862 15.432 1.00 93.50 97 ASP A O 1
ATOM 810 N N . ILE A 1 98 ? -8.266 7.924 14.681 1.00 90.25 98 ILE A N 1
ATOM 811 C CA . ILE A 1 98 ? -7.505 8.512 13.570 1.00 90.25 98 ILE A CA 1
ATOM 812 C C . ILE A 1 98 ? -8.466 9.004 12.485 1.00 90.25 98 ILE A C 1
ATOM 814 O O . ILE A 1 98 ? -8.393 10.168 12.116 1.00 90.25 98 ILE A O 1
ATOM 818 N N . ALA A 1 99 ? -9.414 8.168 12.054 1.00 87.06 99 ALA A N 1
ATOM 819 C CA . ALA A 1 99 ? -10.371 8.518 11.001 1.00 87.06 99 ALA A CA 1
ATOM 820 C C . ALA A 1 99 ? -11.293 9.701 11.359 1.00 87.06 99 ALA A C 1
ATOM 822 O O . ALA A 1 99 ? -11.849 10.329 10.471 1.00 87.06 99 ALA A O 1
ATOM 823 N N . LYS A 1 100 ? -11.480 9.993 12.654 1.00 89.56 100 LYS A N 1
ATOM 824 C CA . LYS A 1 100 ? -12.245 11.155 13.140 1.00 89.56 100 LYS A CA 1
ATOM 825 C C . LYS A 1 100 ? -11.432 12.451 13.231 1.00 89.56 100 LYS A C 1
ATOM 827 O O . LYS A 1 100 ? -12.022 13.501 13.470 1.00 89.56 100 LYS A O 1
ATOM 832 N N . LYS A 1 101 ? -10.099 12.363 13.199 1.00 80.50 101 LYS A N 1
ATOM 833 C CA . LYS A 1 101 ? -9.195 13.518 13.335 1.00 80.50 101 LYS A CA 1
ATOM 834 C C . LYS A 1 101 ? -8.844 14.168 11.999 1.00 80.50 101 LYS A C 1
ATOM 836 O O . LYS A 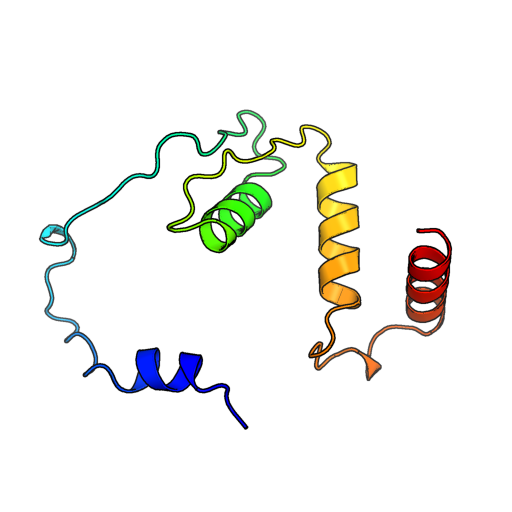1 101 ? -8.388 15.310 12.027 1.00 80.50 101 LYS A O 1
ATOM 841 N N . ASP A 1 102 ? -9.024 13.438 10.905 1.00 55.66 102 ASP A N 1
ATOM 842 C CA . ASP A 1 102 ? -8.921 13.938 9.533 1.00 55.66 102 ASP A CA 1
ATOM 843 C C . ASP A 1 102 ? -10.245 14.585 9.092 1.00 55.66 102 ASP A C 1
ATOM 845 O O . ASP A 1 102 ? -10.181 15.588 8.344 1.00 55.66 102 ASP A O 1
#